Protein AF-A0A971I3A1-F1 (afdb_monomer_lite)

Secondary structure (DSSP, 8-state):
----PPPHHHHHHHHHHHHHHHHH-----HHHHHHHHHHHHHHHHHHHHHHHHHHHHHTTT---SSSTTPBPPHHHHHHHHTTTT-SSPPP-TTEEEEEETTTTEEEEEE--

Radius of gyration: 27.96 Å; chains: 1; bounding box: 73×37×66 Å

pLDDT: mean 88.41, std 8.93, range [54.16, 95.75]

Sequence (112 aa):
MSKRGFTLLELVVVIAILGVLALIVVPNVVDRISEAETTVREANAKILKNALDMYLIDSEGEVSGPANGTSYTEQELKEILVPGYLDEIPKLDGIAITYDSKDNRFIVTTDN

Foldseek 3Di:
DDDPDDDPVVVVVVVVVVVVVVVVPDDPPPVVVVVVVVVLLVVLLVLLQVQQVVLLVVVVLDDDADPAPDWGDLVSSCVRRPPPRPVHRRDCQQWTWGAHSVVSGIDIGGDD

Structure (mmCIF, N/CA/C/O backbone):
data_AF-A0A971I3A1-F1
#
_entry.id   AF-A0A971I3A1-F1
#
loop_
_atom_site.group_PDB
_atom_site.id
_atom_site.type_symbol
_atom_site.label_atom_id
_atom_site.label_alt_id
_atom_site.label_comp_id
_atom_site.label_asym_id
_atom_site.label_entity_id
_atom_site.label_seq_id
_atom_site.pdbx_PDB_ins_code
_atom_site.Cartn_x
_atom_site.Cartn_y
_atom_site.Cartn_z
_atom_site.occupancy
_atom_site.B_iso_or_equiv
_atom_site.auth_seq_id
_atom_site.auth_comp_id
_atom_site.auth_asym_id
_atom_site.auth_atom_id
_atom_site.pdbx_PDB_model_num
ATOM 1 N N . MET A 1 1 ? -55.168 -23.316 42.294 1.00 54.16 1 MET A N 1
ATOM 2 C CA . MET A 1 1 ? -53.936 -23.091 41.501 1.00 54.16 1 MET A CA 1
ATOM 3 C C . MET A 1 1 ? -53.214 -21.882 42.072 1.00 54.16 1 MET A C 1
ATOM 5 O O . MET A 1 1 ? -53.719 -20.775 41.937 1.00 54.16 1 MET A O 1
ATOM 9 N N . SER A 1 2 ? -52.100 -22.076 42.777 1.00 56.12 2 SER A N 1
ATOM 10 C CA . SER A 1 2 ? -51.289 -20.968 43.292 1.00 56.12 2 SER A CA 1
ATOM 11 C C . SER A 1 2 ? -50.483 -20.359 42.145 1.00 56.12 2 SER A C 1
ATOM 13 O O . SER A 1 2 ? -49.584 -20.986 41.589 1.00 56.12 2 SER A O 1
ATOM 15 N N . LYS A 1 3 ? -50.827 -19.129 41.757 1.00 65.56 3 LYS A N 1
ATOM 16 C CA . LYS A 1 3 ? -49.991 -18.334 40.858 1.00 65.56 3 LYS A CA 1
ATOM 17 C C . LYS A 1 3 ? -48.788 -17.846 41.665 1.00 65.56 3 LYS A C 1
ATOM 19 O O . LYS A 1 3 ? -48.932 -16.971 42.512 1.00 65.56 3 LYS A O 1
ATOM 24 N N . ARG A 1 4 ? -47.617 -18.447 41.439 1.00 73.12 4 ARG A N 1
ATOM 25 C CA . ARG A 1 4 ? -46.336 -17.904 41.906 1.00 73.12 4 ARG A CA 1
ATOM 26 C C . ARG A 1 4 ? -46.083 -16.615 41.125 1.00 73.12 4 ARG A C 1
ATOM 28 O O . ARG A 1 4 ? -45.847 -16.665 39.923 1.00 73.12 4 ARG A O 1
ATOM 35 N N . GLY A 1 5 ? -46.267 -15.478 41.790 1.00 73.62 5 GLY A N 1
ATOM 36 C CA . GLY A 1 5 ? -45.957 -14.164 41.238 1.00 73.62 5 GLY A CA 1
ATOM 37 C C . GLY A 1 5 ? -44.452 -13.928 41.261 1.00 73.62 5 GLY A C 1
ATOM 38 O O . GLY A 1 5 ? -43.787 -14.300 42.224 1.00 73.62 5 GLY A O 1
ATOM 39 N N . PHE A 1 6 ? -43.941 -13.326 40.191 1.00 78.00 6 PHE A N 1
ATOM 40 C CA . PHE A 1 6 ? -42.571 -12.828 40.106 1.00 78.00 6 PHE A CA 1
ATOM 41 C C . PHE A 1 6 ? -42.304 -11.843 41.251 1.00 78.00 6 PHE A C 1
ATOM 43 O O . PHE A 1 6 ? -43.154 -10.991 41.537 1.00 78.00 6 PHE A O 1
ATOM 50 N N . THR A 1 7 ? -41.151 -11.942 41.910 1.00 87.94 7 THR A N 1
ATOM 51 C CA . THR A 1 7 ? -40.779 -10.970 42.944 1.00 87.94 7 THR A CA 1
ATOM 52 C C . THR A 1 7 ? -40.165 -9.721 42.309 1.00 87.94 7 THR A C 1
ATOM 54 O O . THR A 1 7 ? -39.462 -9.795 41.302 1.00 87.94 7 THR A O 1
ATOM 57 N N . LEU A 1 8 ? -40.401 -8.548 42.907 1.00 88.12 8 LEU A N 1
ATOM 58 C CA . LEU A 1 8 ? -39.740 -7.306 42.475 1.00 88.12 8 LEU A CA 1
ATOM 59 C C . LEU A 1 8 ? -38.215 -7.410 42.607 1.00 88.12 8 LEU A C 1
ATOM 61 O O . LEU A 1 8 ? -37.480 -6.847 41.802 1.00 88.12 8 LEU A O 1
ATOM 65 N N . LEU A 1 9 ? -37.753 -8.169 43.602 1.00 89.00 9 LEU A N 1
ATOM 66 C CA . LEU A 1 9 ? -36.338 -8.407 43.851 1.00 89.00 9 LEU A CA 1
ATOM 67 C C . LEU A 1 9 ? -35.669 -9.142 42.681 1.00 89.00 9 LEU A C 1
ATOM 69 O O . LEU A 1 9 ? -34.594 -8.732 42.251 1.00 89.00 9 LEU A O 1
ATOM 73 N N . GLU A 1 10 ? -36.311 -10.182 42.138 1.00 88.62 10 GLU A N 1
ATOM 74 C CA . GLU A 1 10 ? -35.796 -10.902 40.965 1.00 88.62 10 GLU A CA 1
ATOM 75 C C . GLU A 1 10 ? -35.601 -9.969 39.773 1.00 88.62 10 GLU A C 1
ATOM 77 O O . GLU A 1 10 ? -34.561 -10.021 39.122 1.00 88.62 10 GLU A O 1
ATOM 82 N N . LEU A 1 11 ? -36.554 -9.070 39.514 1.00 90.31 11 LEU A N 1
ATOM 83 C CA . LEU A 1 11 ? -36.437 -8.131 38.401 1.00 90.31 11 LEU A CA 1
ATOM 84 C C . LEU A 1 11 ? -35.272 -7.152 38.603 1.00 90.31 11 LEU A C 1
ATOM 86 O O . LEU A 1 11 ? -34.514 -6.906 37.667 1.00 90.31 11 LEU A O 1
ATOM 90 N N . VAL A 1 12 ? -35.105 -6.630 39.821 1.00 93.00 12 VAL A N 1
ATOM 91 C CA . VAL A 1 12 ? -34.035 -5.676 40.158 1.00 93.00 12 VAL A CA 1
ATOM 92 C C . VAL A 1 12 ? -32.650 -6.307 40.001 1.00 93.00 12 VAL A C 1
ATOM 94 O O . VAL A 1 12 ? -31.750 -5.680 39.444 1.00 93.00 12 VAL A O 1
ATOM 97 N N . VAL A 1 13 ? -32.475 -7.556 40.435 1.00 93.19 13 VAL A N 1
ATOM 98 C CA . VAL A 1 13 ? -31.198 -8.272 40.278 1.00 93.19 13 VAL A CA 1
ATOM 99 C C . VAL A 1 13 ? -30.890 -8.532 38.801 1.00 93.19 13 VAL A C 1
ATOM 101 O O . VAL A 1 13 ? -29.752 -8.352 38.372 1.00 93.19 13 VAL A O 1
ATOM 104 N N . VAL A 1 14 ? -31.894 -8.892 37.999 1.00 93.38 14 VAL A N 1
ATOM 105 C CA . VAL A 1 14 ? -31.712 -9.146 36.562 1.00 93.38 14 VAL A CA 1
ATOM 106 C C . VAL A 1 14 ? -31.284 -7.880 35.823 1.00 93.38 14 VAL A C 1
ATOM 108 O O . VAL A 1 14 ? -30.294 -7.919 35.096 1.00 93.38 14 VAL A O 1
ATOM 111 N N . ILE A 1 15 ? -31.960 -6.745 36.030 1.00 93.56 15 ILE A N 1
ATOM 112 C CA . ILE A 1 15 ? -31.573 -5.487 35.365 1.00 93.56 15 ILE A CA 1
ATOM 113 C C . ILE A 1 15 ? -30.211 -4.975 35.847 1.00 93.56 15 ILE A C 1
ATOM 115 O O . ILE A 1 15 ? -29.478 -4.383 35.058 1.00 93.56 15 ILE A O 1
ATOM 119 N N . ALA A 1 16 ? -29.841 -5.241 37.104 1.00 93.62 16 ALA A N 1
ATOM 120 C CA . ALA A 1 16 ? -28.524 -4.899 37.629 1.00 93.62 16 ALA A CA 1
ATOM 121 C C . ALA A 1 16 ? -27.415 -5.693 36.917 1.00 93.62 16 ALA A C 1
ATOM 123 O O . ALA A 1 16 ? -26.432 -5.104 36.470 1.00 93.62 16 ALA A O 1
ATOM 124 N N . ILE A 1 17 ? -27.592 -7.007 36.740 1.00 93.50 17 ILE A N 1
ATOM 125 C CA . ILE A 1 17 ? -26.635 -7.849 36.004 1.00 93.50 17 ILE A CA 1
ATOM 126 C C . ILE A 1 17 ? -26.607 -7.465 34.518 1.00 93.50 17 ILE A C 1
ATOM 128 O O . ILE A 1 17 ? -25.525 -7.334 33.949 1.00 93.50 17 ILE A O 1
ATOM 132 N N . LEU A 1 18 ? -27.764 -7.220 33.892 1.00 92.81 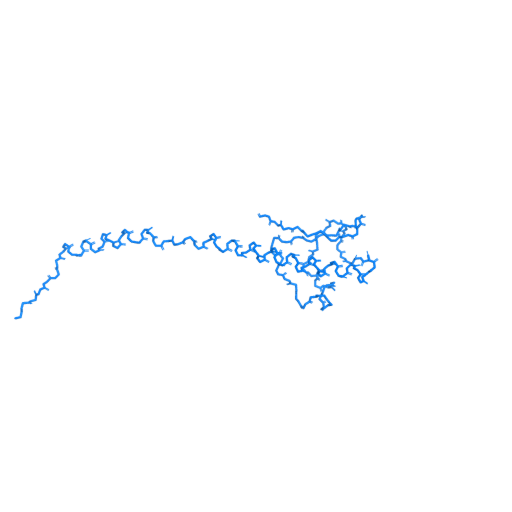18 LEU A N 1
ATOM 133 C CA . LEU A 1 18 ? -27.837 -6.763 32.498 1.00 92.81 18 LEU A CA 1
ATOM 134 C C . LEU A 1 18 ? -27.126 -5.416 32.296 1.00 92.81 18 LEU A C 1
ATOM 136 O O . LEU A 1 18 ? -26.440 -5.243 31.292 1.00 92.81 18 LEU A O 1
ATOM 140 N N . GLY A 1 19 ? -27.225 -4.495 33.260 1.00 91.94 19 GLY A N 1
ATOM 141 C CA . GLY A 1 19 ? -26.497 -3.226 33.244 1.00 91.94 19 GLY A CA 1
ATOM 142 C C . GLY A 1 19 ? -24.977 -3.407 33.289 1.00 91.94 19 GLY A C 1
ATOM 143 O O . GLY A 1 19 ? -24.266 -2.748 32.537 1.00 91.94 19 GLY A O 1
ATOM 144 N N . VAL A 1 20 ? -24.475 -4.339 34.107 1.00 92.56 20 VAL A N 1
ATOM 145 C CA . VAL A 1 20 ? -23.036 -4.664 34.169 1.00 92.56 20 VAL A CA 1
ATOM 146 C C . VAL A 1 20 ? -22.558 -5.333 32.878 1.00 92.56 20 VAL A C 1
ATOM 148 O O . VAL A 1 20 ? -21.511 -4.965 32.349 1.00 92.56 20 VAL A O 1
ATOM 151 N N . LEU A 1 21 ? -23.323 -6.286 32.337 1.00 91.62 21 LEU A N 1
ATOM 152 C CA . LEU A 1 21 ? -22.960 -6.999 31.107 1.00 91.62 21 LEU A CA 1
ATOM 153 C C . LEU A 1 21 ? -22.936 -6.076 29.882 1.00 91.62 21 LEU A C 1
ATOM 155 O O . LEU A 1 21 ? -22.046 -6.207 29.042 1.00 91.62 21 LEU A O 1
ATOM 159 N N . ALA A 1 22 ? -23.864 -5.119 29.797 1.00 86.00 22 ALA A N 1
ATOM 160 C CA . ALA A 1 22 ? -23.919 -4.155 28.699 1.00 86.00 22 ALA A CA 1
ATOM 161 C C . ALA A 1 22 ? -22.655 -3.279 28.602 1.00 86.00 22 ALA A C 1
ATOM 163 O O . ALA A 1 22 ? -22.277 -2.885 27.503 1.00 86.00 22 ALA A O 1
ATOM 164 N N . LEU A 1 23 ? -21.972 -3.015 29.724 1.00 85.19 23 LEU A N 1
ATOM 165 C CA . LEU A 1 23 ? -20.735 -2.223 29.755 1.00 85.19 23 LEU A CA 1
ATOM 166 C C . LEU A 1 23 ? -19.504 -2.980 29.226 1.00 85.19 23 LEU A C 1
ATOM 168 O O . LEU A 1 23 ? -18.533 -2.346 28.826 1.00 85.19 23 LEU A O 1
ATOM 172 N N . ILE A 1 24 ? -19.523 -4.316 29.229 1.00 87.12 24 ILE A N 1
ATOM 173 C CA . ILE A 1 24 ? -18.362 -5.159 28.880 1.00 87.12 24 ILE A CA 1
ATOM 174 C C . ILE A 1 24 ? -18.381 -5.565 27.394 1.00 87.12 24 ILE A C 1
ATOM 176 O O . ILE A 1 24 ? -17.353 -5.922 26.826 1.00 87.12 24 ILE A O 1
ATOM 180 N N . VAL A 1 25 ? -19.540 -5.491 26.733 1.00 80.75 25 VAL A N 1
ATOM 181 C CA . VAL A 1 25 ? -19.809 -6.117 25.422 1.00 80.75 25 VAL A CA 1
ATOM 182 C C . VAL A 1 25 ? -19.284 -5.334 24.197 1.00 80.75 25 VAL A C 1
ATOM 184 O O . VAL A 1 25 ? -19.732 -5.551 23.077 1.00 80.75 25 VAL A O 1
ATOM 187 N N . VAL A 1 26 ? -18.278 -4.469 24.356 1.00 70.75 26 VAL A N 1
ATOM 188 C CA . VAL A 1 26 ? -17.642 -3.731 23.245 1.00 70.75 26 VAL A CA 1
ATOM 189 C C . VAL A 1 26 ? -16.320 -4.413 22.860 1.00 70.75 26 VAL A C 1
ATOM 191 O O . VAL A 1 26 ? -15.283 -4.096 23.437 1.00 70.75 26 VAL A O 1
ATOM 194 N N . PRO A 1 27 ? -16.292 -5.393 21.944 1.00 72.19 27 PRO A N 1
ATOM 195 C CA . PRO A 1 27 ? -15.029 -5.980 21.517 1.00 72.19 27 PRO A CA 1
ATOM 196 C C . PRO A 1 27 ? -14.199 -4.993 20.676 1.00 72.19 27 PRO A C 1
ATOM 198 O O . PRO A 1 27 ? -14.730 -4.294 19.811 1.00 72.19 27 PRO A O 1
ATOM 201 N N . ASN A 1 28 ? -12.878 -5.001 20.898 1.00 65.81 28 ASN A N 1
ATOM 202 C CA . ASN A 1 28 ? -11.844 -4.300 20.118 1.00 65.81 28 ASN A CA 1
ATOM 203 C C . ASN A 1 28 ? -11.697 -4.905 18.709 1.00 65.81 28 ASN A C 1
ATOM 205 O O . ASN A 1 28 ? -10.729 -5.600 18.404 1.00 65.81 28 ASN A O 1
ATOM 209 N N . VAL A 1 29 ? -12.688 -4.689 17.845 1.00 66.50 29 VAL A N 1
ATOM 210 C CA . VAL A 1 29 ? -12.645 -5.112 16.432 1.00 66.50 29 VAL A CA 1
ATOM 211 C C . VAL A 1 29 ? -11.812 -4.137 15.588 1.00 66.50 29 VAL A C 1
ATOM 213 O O . VAL A 1 29 ? -11.234 -4.527 14.579 1.00 66.50 29 VAL A O 1
ATOM 216 N N . VAL A 1 30 ? -11.705 -2.885 16.035 1.00 71.62 30 VAL A N 1
ATOM 217 C CA . VAL A 1 30 ? -11.049 -1.791 15.306 1.00 71.62 30 VAL A CA 1
ATOM 218 C C . VAL A 1 30 ? -9.567 -2.085 15.045 1.00 71.62 30 VAL A C 1
ATOM 220 O O . VAL A 1 30 ? -9.118 -1.944 13.912 1.00 71.62 30 VAL A O 1
ATOM 223 N N . ASP A 1 31 ? -8.839 -2.593 16.042 1.00 72.56 31 ASP A N 1
ATOM 224 C CA . ASP A 1 31 ? -7.391 -2.833 15.927 1.00 72.56 31 ASP A CA 1
ATOM 225 C C . ASP A 1 31 ? -7.037 -3.956 14.938 1.00 72.56 31 ASP A C 1
ATOM 227 O O . ASP A 1 31 ? -5.965 -3.962 14.343 1.00 72.56 31 ASP A O 1
ATOM 231 N N . ARG A 1 32 ? -7.937 -4.929 14.744 1.00 72.81 32 ARG A N 1
ATOM 232 C CA . ARG A 1 32 ? -7.717 -6.027 13.786 1.00 72.81 32 ARG A CA 1
ATOM 233 C C . ARG A 1 32 ? -8.014 -5.619 12.352 1.00 72.81 32 ARG A C 1
ATOM 235 O O . ARG A 1 32 ? -7.436 -6.190 11.432 1.00 72.81 32 ARG A O 1
ATOM 242 N N . ILE A 1 33 ? -8.912 -4.654 12.164 1.00 80.94 33 ILE A N 1
ATOM 243 C CA . ILE A 1 33 ? -9.226 -4.113 10.842 1.00 80.94 33 ILE A CA 1
ATOM 244 C C . ILE A 1 33 ? -8.044 -3.286 10.335 1.00 80.94 33 ILE A C 1
ATOM 246 O O . ILE A 1 33 ? -7.607 -3.513 9.212 1.00 80.94 33 ILE A O 1
ATOM 250 N N . SER A 1 34 ? -7.468 -2.420 11.172 1.00 82.25 34 SER A N 1
ATOM 251 C CA . SER A 1 34 ? -6.304 -1.618 10.776 1.00 82.25 34 SER A CA 1
ATOM 252 C C . SER A 1 34 ? -5.078 -2.481 10.449 1.00 82.25 34 SER A C 1
ATOM 254 O O . SER A 1 34 ? -4.399 -2.239 9.455 1.00 82.25 34 SER A O 1
ATOM 256 N N . GLU A 1 35 ? -4.819 -3.542 11.221 1.00 85.38 35 GLU A N 1
ATOM 257 C CA . GLU A 1 35 ? -3.736 -4.500 10.939 1.00 85.38 35 GLU A CA 1
ATOM 258 C C . GLU A 1 35 ? -3.938 -5.218 9.588 1.00 85.38 35 GLU A C 1
ATOM 260 O O . GLU A 1 35 ? -2.994 -5.393 8.809 1.00 85.38 35 GLU A O 1
ATOM 265 N N . ALA A 1 36 ? -5.182 -5.597 9.279 1.00 85.19 36 ALA A N 1
ATOM 266 C CA . ALA A 1 36 ? -5.531 -6.205 8.000 1.00 85.19 36 ALA A CA 1
ATOM 267 C C . ALA A 1 36 ? -5.374 -5.220 6.828 1.00 85.19 36 ALA A C 1
ATOM 269 O O . ALA A 1 36 ? -4.845 -5.605 5.785 1.00 85.19 36 ALA A O 1
ATOM 270 N N . GLU A 1 37 ? -5.779 -3.960 6.996 1.00 88.50 37 GLU A N 1
ATOM 271 C CA . GLU A 1 37 ? -5.615 -2.905 5.987 1.00 88.50 37 GLU A CA 1
ATOM 272 C C . GLU A 1 37 ? -4.136 -2.651 5.672 1.00 88.50 37 GLU A C 1
ATOM 274 O O . GLU A 1 37 ? -3.758 -2.656 4.498 1.00 88.50 37 GLU A O 1
ATOM 279 N N . THR A 1 38 ? -3.277 -2.549 6.691 1.00 89.75 38 THR A N 1
ATOM 280 C CA . THR A 1 38 ? -1.822 -2.415 6.499 1.00 89.75 38 THR A CA 1
ATOM 281 C C . THR A 1 38 ? -1.239 -3.616 5.759 1.00 89.75 38 THR A C 1
ATOM 283 O O . THR A 1 38 ? -0.488 -3.443 4.801 1.00 89.75 38 THR A O 1
ATOM 286 N N . THR A 1 39 ? -1.637 -4.835 6.133 1.00 91.12 39 THR A N 1
ATOM 287 C CA . THR A 1 39 ? -1.170 -6.063 5.466 1.00 91.12 39 THR A CA 1
ATOM 288 C C . THR A 1 39 ? -1.565 -6.086 3.984 1.00 91.12 39 THR A C 1
ATOM 290 O O . THR A 1 39 ? -0.759 -6.444 3.122 1.00 91.12 39 THR A O 1
ATOM 293 N N . VAL A 1 40 ? -2.799 -5.684 3.660 1.00 92.25 40 VAL A N 1
ATOM 294 C CA . VAL A 1 40 ? -3.276 -5.594 2.270 1.00 92.25 40 VAL A CA 1
ATOM 295 C C . VAL A 1 40 ? -2.520 -4.509 1.501 1.00 92.25 40 VAL A C 1
ATOM 297 O O . VAL A 1 40 ? -2.131 -4.737 0.356 1.00 92.25 40 VAL A O 1
ATOM 300 N N . ARG A 1 41 ? -2.265 -3.355 2.122 1.00 93.56 41 ARG A N 1
ATOM 301 C CA . ARG A 1 41 ? -1.500 -2.252 1.527 1.00 93.56 41 ARG A CA 1
ATOM 302 C C . ARG A 1 41 ? -0.073 -2.675 1.180 1.00 93.56 41 ARG A C 1
ATOM 304 O O . ARG A 1 41 ? 0.369 -2.457 0.054 1.00 93.56 41 ARG A O 1
ATOM 311 N N . GLU A 1 42 ? 0.621 -3.34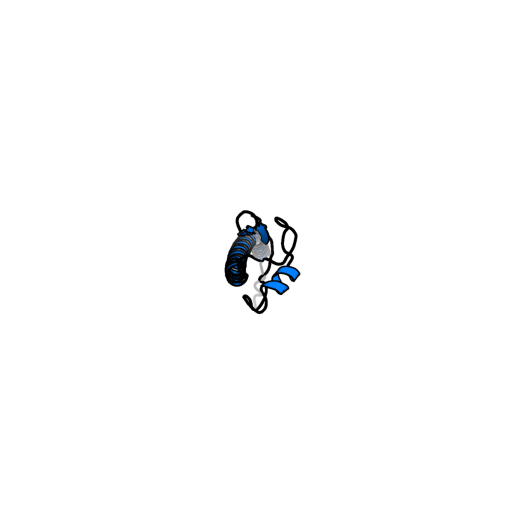7 2.095 1.00 92.81 42 GLU A N 1
ATOM 312 C CA . GLU A 1 42 ? 1.964 -3.886 1.848 1.00 92.81 42 GLU A CA 1
ATOM 313 C C . GLU A 1 42 ? 1.973 -4.925 0.717 1.00 92.81 42 GLU A C 1
ATOM 315 O O . GLU A 1 42 ? 2.852 -4.907 -0.152 1.00 92.81 42 GLU A O 1
ATOM 320 N N . ALA A 1 43 ? 0.972 -5.810 0.684 1.00 94.56 43 ALA A N 1
ATOM 321 C CA . ALA A 1 43 ? 0.827 -6.792 -0.385 1.00 94.56 43 ALA A CA 1
ATOM 322 C C . ALA A 1 43 ? 0.607 -6.120 -1.752 1.00 94.56 43 ALA A C 1
ATOM 324 O O . ALA A 1 43 ? 1.289 -6.463 -2.721 1.00 94.56 43 ALA A O 1
ATOM 325 N N . ASN A 1 44 ? -0.281 -5.126 -1.825 1.00 95.31 44 ASN A N 1
ATOM 326 C CA . ASN A 1 44 ? -0.551 -4.362 -3.045 1.00 95.31 44 ASN A CA 1
ATOM 327 C C . ASN A 1 44 ? 0.686 -3.592 -3.519 1.00 95.31 44 ASN A C 1
ATOM 329 O O . ASN A 1 44 ? 1.019 -3.640 -4.704 1.00 95.31 44 ASN A O 1
ATOM 333 N N . ALA A 1 45 ? 1.408 -2.941 -2.602 1.00 95.06 45 ALA A N 1
ATOM 334 C CA . ALA A 1 45 ? 2.645 -2.228 -2.912 1.00 95.06 45 ALA A CA 1
ATOM 335 C C . ALA A 1 45 ? 3.695 -3.168 -3.521 1.00 95.06 45 ALA A C 1
ATOM 337 O O . ALA A 1 45 ? 4.359 -2.817 -4.497 1.00 95.06 45 ALA A O 1
ATOM 338 N N . LYS A 1 46 ? 3.807 -4.396 -2.999 1.00 95.00 46 LYS A N 1
ATOM 339 C CA . LYS A 1 46 ? 4.711 -5.418 -3.538 1.00 95.00 46 LYS A CA 1
ATOM 340 C C . LYS A 1 46 ? 4.295 -5.899 -4.931 1.00 95.00 46 LYS A C 1
ATOM 342 O O . LYS A 1 46 ? 5.161 -6.079 -5.783 1.00 95.00 46 LYS A O 1
ATOM 347 N N . ILE A 1 47 ? 2.998 -6.099 -5.170 1.00 95.69 47 ILE A N 1
ATOM 348 C CA . ILE A 1 47 ? 2.469 -6.476 -6.492 1.00 95.69 47 ILE A CA 1
ATOM 349 C C . ILE A 1 47 ? 2.804 -5.393 -7.522 1.00 95.69 47 ILE A C 1
ATOM 351 O O . ILE A 1 47 ? 3.387 -5.697 -8.561 1.00 95.69 47 ILE A O 1
ATOM 355 N N . LEU A 1 48 ? 2.503 -4.133 -7.198 1.00 95.69 48 LEU A N 1
ATOM 356 C CA . LEU A 1 48 ? 2.789 -2.985 -8.059 1.00 95.69 48 LEU A CA 1
ATOM 357 C C . LEU A 1 48 ? 4.282 -2.842 -8.330 1.00 95.69 48 LEU A C 1
ATOM 359 O O . LEU A 1 48 ? 4.681 -2.678 -9.478 1.00 95.69 48 LEU A O 1
ATOM 363 N N . LYS A 1 49 ? 5.115 -2.969 -7.292 1.00 95.44 49 LYS A N 1
ATOM 364 C CA . LYS A 1 49 ? 6.568 -2.918 -7.442 1.00 95.44 49 LYS A CA 1
ATOM 365 C C . LYS A 1 49 ? 7.076 -3.974 -8.421 1.00 95.44 49 LYS A C 1
ATOM 367 O O . LYS A 1 49 ? 7.840 -3.640 -9.316 1.00 95.44 49 LYS A O 1
ATOM 372 N N . ASN A 1 50 ? 6.644 -5.223 -8.270 1.00 95.69 50 ASN A N 1
ATOM 373 C CA . ASN A 1 50 ? 7.081 -6.302 -9.152 1.00 95.69 50 ASN A CA 1
ATOM 374 C C . ASN A 1 50 ? 6.655 -6.056 -10.608 1.00 95.69 50 ASN A C 1
ATOM 376 O O . ASN A 1 50 ? 7.442 -6.298 -11.519 1.00 95.69 50 ASN A O 1
ATOM 380 N N . ALA A 1 51 ? 5.432 -5.562 -10.823 1.00 95.75 51 ALA A N 1
ATOM 381 C CA . ALA A 1 51 ? 4.940 -5.232 -12.158 1.00 95.75 51 ALA A CA 1
ATOM 382 C C . ALA A 1 51 ? 5.741 -4.086 -12.797 1.00 95.75 51 ALA A C 1
ATOM 384 O O . ALA A 1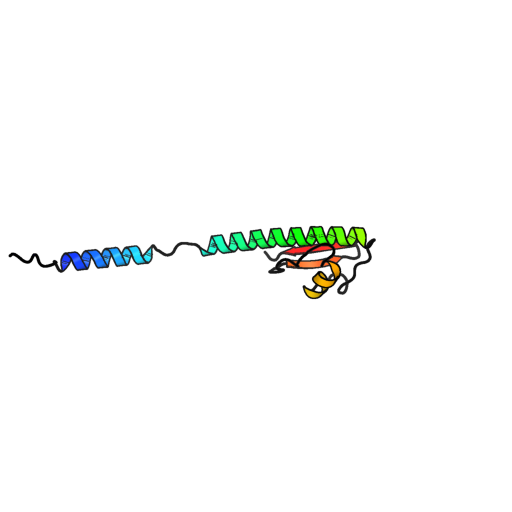 51 ? 6.135 -4.186 -13.955 1.00 95.75 51 ALA A O 1
ATOM 385 N N . LEU A 1 52 ? 6.036 -3.032 -12.031 1.00 95.06 52 LEU A N 1
ATOM 386 C CA . LEU A 1 52 ? 6.832 -1.886 -12.479 1.00 95.06 52 LEU A CA 1
ATOM 387 C C . LEU A 1 52 ? 8.290 -2.256 -12.764 1.00 95.06 52 LEU A C 1
ATOM 389 O O . LEU A 1 52 ? 8.861 -1.787 -13.746 1.00 95.06 52 LEU A O 1
ATOM 393 N N . ASP A 1 53 ? 8.886 -3.113 -11.933 1.00 93.75 53 ASP A N 1
ATOM 394 C CA . ASP A 1 53 ? 10.242 -3.618 -12.149 1.00 93.75 53 ASP A CA 1
ATOM 395 C C . ASP A 1 53 ? 10.303 -4.454 -13.447 1.00 93.75 53 ASP A C 1
ATOM 397 O O . ASP A 1 53 ? 11.262 -4.332 -14.206 1.00 93.75 53 ASP A O 1
ATOM 401 N N . MET A 1 54 ? 9.265 -5.247 -13.749 1.00 93.88 54 MET A N 1
ATOM 402 C CA . MET A 1 54 ? 9.170 -5.997 -15.010 1.00 93.88 54 MET A CA 1
ATOM 403 C C . MET A 1 54 ? 8.960 -5.068 -16.216 1.00 93.88 54 MET A C 1
ATOM 405 O O . MET A 1 54 ? 9.676 -5.193 -17.205 1.00 93.88 54 MET A O 1
ATOM 409 N N . TYR A 1 55 ? 8.074 -4.073 -16.096 1.00 94.44 55 TYR A N 1
ATOM 410 C CA . TYR A 1 55 ? 7.871 -3.040 -17.121 1.00 94.44 55 TYR A CA 1
ATOM 411 C C . TYR A 1 55 ? 9.166 -2.303 -17.470 1.00 94.44 55 TYR A C 1
ATOM 413 O O . TYR A 1 55 ? 9.450 -2.044 -18.640 1.00 94.44 55 TYR A O 1
ATOM 421 N N . LEU A 1 56 ? 9.971 -1.977 -16.460 1.00 92.25 56 LEU A N 1
ATOM 422 C CA . LEU A 1 56 ? 11.225 -1.263 -16.656 1.00 92.25 56 LEU A CA 1
ATOM 423 C C . LEU A 1 56 ? 12.262 -2.094 -17.424 1.00 92.25 56 LEU A C 1
ATOM 425 O O . LEU A 1 56 ? 13.000 -1.541 -18.240 1.00 92.25 56 LEU A O 1
ATOM 429 N N . ILE A 1 57 ? 12.316 -3.403 -17.157 1.00 91.50 57 ILE A N 1
ATOM 430 C CA . ILE A 1 57 ? 13.195 -4.343 -17.865 1.00 91.50 57 ILE A CA 1
ATOM 431 C C . ILE A 1 57 ? 12.800 -4.419 -19.341 1.00 91.50 57 ILE A C 1
ATOM 433 O O . ILE A 1 57 ? 13.669 -4.335 -20.207 1.00 91.50 57 ILE A O 1
ATOM 437 N N . ASP A 1 58 ? 11.503 -4.533 -19.620 1.00 92.19 58 ASP A N 1
ATOM 438 C CA . ASP A 1 58 ? 10.987 -4.688 -20.981 1.00 92.19 58 ASP A CA 1
ATOM 439 C C . ASP A 1 58 ? 11.060 -3.389 -21.798 1.00 92.19 58 ASP A C 1
ATOM 441 O O . ASP A 1 58 ? 11.204 -3.432 -23.018 1.00 92.19 58 ASP A O 1
ATOM 445 N N . SER A 1 59 ? 11.002 -2.231 -21.135 1.00 87.31 59 SER A N 1
ATOM 446 C CA . SER A 1 59 ? 11.032 -0.915 -21.791 1.00 87.31 59 SER A CA 1
ATOM 447 C C . SER A 1 59 ? 12.447 -0.348 -21.975 1.00 87.31 59 SER A C 1
ATOM 449 O O . SER A 1 59 ? 12.594 0.831 -22.277 1.00 87.31 59 SER A O 1
ATOM 451 N N . GLU A 1 60 ? 13.499 -1.143 -21.747 1.00 83.56 60 GLU A N 1
ATOM 452 C CA . GLU A 1 60 ? 14.913 -0.730 -21.858 1.00 83.56 60 GLU A CA 1
ATOM 453 C C . GLU A 1 60 ? 15.279 0.542 -21.050 1.00 83.56 60 GLU A C 1
ATOM 455 O O . GLU A 1 60 ? 16.242 1.243 -21.361 1.00 83.56 60 GLU A O 1
ATOM 460 N N . GLY A 1 61 ? 14.537 0.844 -19.977 1.00 76.06 61 GLY A N 1
ATOM 461 C CA . GLY A 1 61 ? 14.712 2.069 -19.180 1.00 76.06 61 GLY A CA 1
ATOM 462 C C . GLY A 1 61 ? 13.956 3.303 -19.694 1.00 76.06 61 GLY A C 1
ATOM 463 O O . GLY A 1 61 ? 14.042 4.368 -19.078 1.00 76.06 61 GLY A O 1
ATOM 464 N N . GLU A 1 62 ? 13.187 3.188 -20.780 1.00 82.56 62 GLU A N 1
ATOM 465 C CA . GLU A 1 62 ? 12.276 4.237 -21.239 1.00 82.56 62 GLU A CA 1
ATOM 466 C C . GLU A 1 62 ? 10.930 4.134 -20.514 1.00 82.56 62 GLU A C 1
ATOM 468 O O . GLU A 1 62 ? 10.132 3.214 -20.697 1.00 82.56 62 GLU A O 1
ATOM 473 N N . VAL A 1 63 ? 10.671 5.106 -19.645 1.00 86.56 63 VAL A N 1
ATOM 474 C CA . VAL A 1 63 ? 9.507 5.093 -18.761 1.00 86.56 63 VAL A CA 1
ATOM 475 C C . VAL A 1 63 ? 8.556 6.207 -19.165 1.00 86.56 63 VAL A C 1
ATOM 477 O O . VAL A 1 63 ? 8.930 7.380 -19.158 1.00 86.56 63 VAL A O 1
ATOM 480 N N . SER A 1 64 ? 7.325 5.841 -19.519 1.00 88.19 64 SER A N 1
ATOM 481 C CA . SER A 1 64 ? 6.252 6.806 -19.758 1.00 88.19 64 SER A CA 1
ATOM 482 C C . SER A 1 64 ? 5.576 7.165 -18.436 1.00 88.19 64 SER A C 1
ATOM 484 O O . SER A 1 64 ? 5.469 6.321 -17.543 1.00 88.19 64 SER A O 1
ATOM 486 N N . GLY A 1 65 ? 5.137 8.412 -18.286 1.00 88.31 65 GLY A N 1
ATOM 487 C CA . GLY A 1 65 ? 4.473 8.872 -17.072 1.00 88.31 65 GLY A CA 1
ATOM 488 C C . GLY A 1 65 ? 4.754 10.334 -16.736 1.00 88.31 65 GLY A C 1
ATOM 489 O O . GLY A 1 65 ? 5.201 11.101 -17.598 1.00 88.31 65 GLY A O 1
ATOM 490 N N . PRO A 1 66 ? 4.481 10.738 -15.486 1.00 91.25 66 PRO A N 1
ATOM 491 C CA . PRO A 1 66 ? 4.649 12.112 -15.057 1.00 91.25 66 PRO A CA 1
ATOM 492 C C . PRO A 1 66 ? 6.135 12.494 -14.990 1.00 91.25 66 PRO A C 1
ATOM 494 O O . PRO A 1 66 ? 7.040 11.674 -15.150 1.00 91.25 66 PRO A O 1
ATOM 497 N N . ALA A 1 67 ? 6.406 13.776 -14.737 1.00 91.25 67 ALA A N 1
ATOM 498 C CA . ALA A 1 67 ? 7.774 14.259 -14.580 1.00 91.25 67 ALA A CA 1
ATOM 499 C C . ALA A 1 67 ? 8.531 13.480 -13.486 1.00 91.25 67 ALA A C 1
ATOM 501 O O . ALA A 1 67 ? 7.954 13.117 -12.462 1.00 91.25 67 ALA A O 1
ATOM 502 N N . ASN A 1 68 ? 9.839 13.283 -13.675 1.00 91.94 68 ASN A N 1
ATOM 503 C CA . ASN 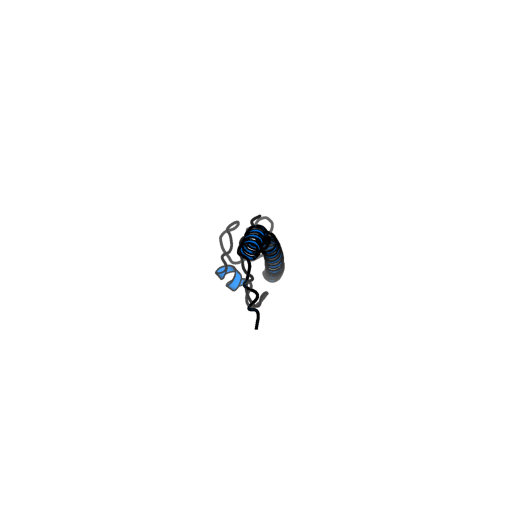A 1 68 ? 10.707 12.574 -12.730 1.00 91.94 68 ASN A CA 1
ATOM 504 C C . ASN A 1 68 ? 10.481 13.012 -11.267 1.00 91.94 68 ASN A C 1
ATOM 506 O O . ASN A 1 68 ? 10.450 14.210 -10.974 1.00 91.94 68 ASN A O 1
ATOM 510 N N . GLY A 1 69 ? 10.348 12.047 -10.356 1.00 90.12 69 GLY A N 1
ATOM 511 C CA . GLY A 1 69 ? 10.059 12.279 -8.938 1.00 90.12 69 GLY A CA 1
ATOM 512 C C . GLY A 1 69 ? 8.610 12.670 -8.615 1.00 90.12 69 GLY A C 1
ATOM 513 O O . GLY A 1 69 ? 8.299 12.902 -7.449 1.00 90.12 69 GLY A O 1
ATOM 514 N N . THR A 1 70 ? 7.723 12.736 -9.609 1.00 94.12 70 THR A N 1
ATOM 515 C CA . THR A 1 70 ? 6.286 12.982 -9.410 1.00 94.12 70 THR A CA 1
ATOM 516 C C . THR A 1 70 ? 5.541 11.660 -9.268 1.00 94.12 70 THR A C 1
ATOM 518 O O . THR A 1 70 ? 5.917 10.658 -9.878 1.00 94.12 70 THR A O 1
ATOM 521 N N . SER A 1 71 ? 4.490 11.656 -8.447 1.00 94.31 71 SER A N 1
ATOM 522 C CA . SER A 1 71 ? 3.674 10.464 -8.234 1.00 94.31 71 SER A CA 1
ATOM 523 C C . SER A 1 71 ? 2.839 10.123 -9.461 1.00 94.31 71 SER A C 1
ATOM 525 O O . SER A 1 71 ? 2.180 10.997 -10.022 1.00 94.31 71 SER A O 1
ATOM 527 N N . TYR A 1 72 ? 2.827 8.845 -9.823 1.00 94.62 72 TYR A N 1
ATOM 528 C CA . TYR A 1 72 ? 1.944 8.294 -10.840 1.00 94.62 72 TYR A CA 1
ATOM 529 C C . TYR A 1 72 ? 0.503 8.272 -10.336 1.00 94.62 72 TYR A C 1
ATOM 531 O O . TYR A 1 72 ? 0.223 7.880 -9.200 1.00 94.62 72 TYR A O 1
ATOM 539 N N . THR A 1 73 ? -0.420 8.660 -11.204 1.00 94.00 73 THR A N 1
ATOM 540 C CA . THR A 1 73 ? -1.855 8.481 -10.996 1.00 94.00 73 THR A CA 1
ATOM 541 C C . THR A 1 73 ? -2.278 7.053 -11.334 1.00 94.00 73 THR A C 1
ATOM 543 O O . THR A 1 73 ? -1.618 6.345 -12.094 1.00 94.00 73 THR A O 1
ATOM 546 N N . GLU A 1 74 ? -3.430 6.626 -10.816 1.00 92.62 74 GLU A N 1
ATOM 547 C CA . GLU A 1 74 ? -3.995 5.312 -11.146 1.00 92.62 74 GLU A CA 1
ATOM 548 C C . GLU A 1 74 ? -4.199 5.132 -12.658 1.00 92.62 74 GLU A C 1
ATOM 550 O O . GLU A 1 74 ? -3.994 4.045 -13.188 1.00 92.62 74 GLU A O 1
ATOM 555 N N . GLN A 1 75 ? -4.571 6.205 -13.359 1.00 92.62 75 GLN A N 1
ATOM 556 C CA . GLN A 1 75 ? -4.789 6.176 -14.800 1.00 92.62 75 GLN A CA 1
ATOM 557 C C . GLN A 1 75 ? -3.478 5.952 -15.567 1.00 92.62 75 GLN A C 1
ATOM 559 O O . GLN A 1 75 ? -3.431 5.092 -16.441 1.00 92.62 75 GLN A O 1
ATOM 564 N N . GLU A 1 76 ? -2.405 6.653 -15.198 1.00 93.69 76 GLU A N 1
ATOM 565 C CA . GLU A 1 76 ? -1.081 6.458 -15.808 1.00 93.69 76 GLU A CA 1
ATOM 566 C C . GLU A 1 76 ? -0.540 5.048 -15.534 1.00 93.69 76 GLU A C 1
ATOM 568 O O . GLU A 1 76 ? 0.026 4.415 -16.422 1.00 93.69 76 GLU A O 1
ATOM 573 N N . LEU A 1 77 ? -0.768 4.508 -14.330 1.00 93.69 77 LEU A N 1
ATOM 574 C CA . LEU A 1 77 ? -0.405 3.122 -14.012 1.00 93.69 77 LEU A CA 1
ATOM 575 C C . LEU A 1 77 ? -1.205 2.116 -14.841 1.00 93.69 77 LEU A C 1
ATOM 577 O O . LEU A 1 77 ? -0.639 1.127 -15.301 1.00 93.69 77 LEU A O 1
ATOM 581 N N . LYS A 1 78 ? -2.504 2.354 -15.059 1.00 94.00 78 LYS A N 1
ATOM 582 C CA . LYS A 1 78 ? -3.330 1.501 -15.929 1.00 94.00 78 LYS A CA 1
ATOM 583 C C . LYS A 1 78 ? -2.791 1.471 -17.351 1.00 94.00 78 LYS A C 1
ATOM 585 O O . LYS A 1 78 ? -2.730 0.396 -17.932 1.00 94.00 78 LYS A O 1
ATOM 590 N N . GLU A 1 79 ? -2.385 2.616 -17.888 1.00 93.19 79 GLU A N 1
ATOM 591 C CA . GLU A 1 79 ? -1.892 2.723 -19.265 1.00 93.19 79 GLU A CA 1
ATOM 592 C C . GLU A 1 79 ? -0.592 1.945 -19.502 1.00 93.19 79 GLU A C 1
ATOM 594 O O . GLU A 1 79 ? -0.411 1.395 -20.587 1.00 93.19 79 GLU A O 1
ATOM 599 N N . ILE A 1 80 ? 0.290 1.866 -18.500 1.00 92.81 80 ILE A N 1
ATOM 600 C CA . ILE A 1 80 ? 1.587 1.183 -18.639 1.00 92.81 80 ILE A CA 1
ATOM 601 C C . ILE A 1 80 ? 1.565 -0.272 -18.144 1.00 92.81 80 ILE A C 1
ATOM 603 O O . ILE A 1 80 ? 2.314 -1.101 -18.658 1.00 92.81 80 ILE A O 1
ATOM 607 N N . LEU A 1 81 ? 0.726 -0.604 -17.153 1.00 93.62 81 LEU A N 1
ATOM 608 C CA . LEU A 1 81 ? 0.725 -1.929 -16.518 1.00 93.62 81 LEU A CA 1
ATOM 609 C C . LEU A 1 81 ? -0.389 -2.851 -17.011 1.00 93.62 81 LEU A C 1
ATOM 611 O O . LEU A 1 81 ? -0.228 -4.067 -16.926 1.00 93.62 81 LEU A O 1
ATOM 615 N N . VAL A 1 82 ? -1.506 -2.320 -17.512 1.00 93.44 82 VAL A N 1
ATOM 616 C CA . VAL A 1 82 ? -2.681 -3.123 -17.877 1.00 93.44 82 VAL A CA 1
ATOM 617 C C . VAL A 1 82 ? -2.893 -3.094 -19.396 1.00 93.44 82 VAL A C 1
ATOM 619 O O . VAL A 1 82 ? -2.901 -2.020 -19.992 1.00 93.44 82 VAL A O 1
ATOM 622 N N . PRO A 1 83 ? -3.110 -4.249 -20.055 1.00 91.56 83 PRO A N 1
ATOM 623 C CA . PRO A 1 83 ? -3.174 -5.607 -19.498 1.00 91.56 83 PRO A CA 1
ATOM 624 C C . PRO A 1 83 ? -1.817 -6.339 -19.449 1.00 91.56 83 PRO A C 1
ATOM 626 O O . PRO A 1 83 ? -1.785 -7.538 -19.203 1.00 91.56 83 PRO A O 1
ATOM 629 N N . GLY A 1 84 ? -0.700 -5.674 -19.768 1.00 90.44 84 GLY A N 1
ATOM 630 C CA . GLY A 1 84 ? 0.578 -6.356 -20.027 1.00 90.44 84 GLY A CA 1
ATOM 631 C C . GLY A 1 84 ? 1.205 -7.050 -18.812 1.00 90.44 84 GLY A C 1
ATOM 632 O O . GLY A 1 84 ? 1.725 -8.156 -18.934 1.00 90.44 84 GLY A O 1
ATOM 633 N N . TYR A 1 85 ? 1.141 -6.410 -17.647 1.00 93.19 85 TYR A N 1
ATOM 634 C CA . TYR A 1 85 ? 1.824 -6.835 -16.420 1.00 93.19 85 TYR A CA 1
ATOM 635 C C . TYR A 1 85 ? 0.843 -7.145 -15.287 1.00 93.19 85 TYR A C 1
ATOM 637 O O . TYR A 1 85 ? 1.164 -7.923 -14.390 1.00 93.19 85 TYR A O 1
ATOM 645 N N . LEU A 1 86 ? -0.342 -6.531 -15.321 1.00 94.88 86 LEU A N 1
ATOM 646 C CA . LEU A 1 86 ? -1.425 -6.714 -14.363 1.00 94.88 86 LEU A CA 1
ATOM 647 C C . LEU A 1 86 ? -2.768 -6.790 -15.095 1.00 94.88 86 LEU A C 1
ATOM 649 O O . LEU A 1 86 ? -2.994 -6.067 -16.064 1.00 94.88 86 LEU A O 1
ATOM 653 N N . ASP A 1 87 ? -3.681 -7.608 -14.575 1.00 93.19 87 ASP A N 1
ATOM 654 C CA . ASP A 1 87 ? -5.069 -7.660 -15.054 1.00 93.19 87 ASP A CA 1
ATOM 655 C C . ASP A 1 87 ? -5.877 -6.436 -14.581 1.00 93.19 87 ASP A C 1
ATOM 657 O O . ASP A 1 87 ? -6.730 -5.917 -15.300 1.00 93.19 87 ASP A O 1
ATOM 661 N N . GLU A 1 88 ? -5.591 -5.951 -13.370 1.00 93.50 88 GLU A N 1
ATOM 662 C CA . GLU A 1 88 ? -6.194 -4.765 -12.762 1.00 93.50 88 GLU A CA 1
ATOM 663 C C . GLU A 1 88 ? -5.191 -4.105 -11.805 1.00 93.50 88 GLU A C 1
ATOM 665 O O . GLU A 1 88 ? -4.358 -4.780 -11.195 1.00 93.50 88 GLU A O 1
ATOM 670 N N . ILE A 1 89 ? -5.278 -2.781 -11.652 1.00 92.94 89 ILE A N 1
ATOM 671 C CA . ILE A 1 89 ? -4.483 -2.050 -10.663 1.00 92.94 89 ILE A CA 1
ATOM 672 C C . ILE A 1 89 ? -5.036 -2.322 -9.252 1.00 92.94 89 ILE A C 1
ATOM 674 O O . ILE A 1 89 ? -6.200 -2.014 -8.987 1.00 92.94 89 ILE A O 1
ATOM 678 N N . PRO A 1 90 ? -4.223 -2.862 -8.321 1.00 93.00 90 PRO A N 1
ATOM 679 C CA . PRO A 1 90 ? -4.611 -2.992 -6.921 1.00 93.00 90 PRO A CA 1
ATOM 680 C C . PRO A 1 90 ? -4.915 -1.628 -6.294 1.00 93.00 90 PRO A C 1
ATOM 682 O O . PRO A 1 90 ? -4.408 -0.599 -6.737 1.00 93.00 90 PRO A O 1
ATOM 685 N N . LYS A 1 91 ? -5.682 -1.613 -5.198 1.00 90.69 91 LYS A N 1
ATOM 686 C CA . LYS A 1 91 ? -5.973 -0.370 -4.467 1.00 90.69 91 LYS A CA 1
ATOM 687 C C . LYS A 1 91 ? -4.681 0.342 -4.053 1.00 90.69 91 LYS A C 1
ATOM 689 O O . LYS A 1 91 ? -3.846 -0.257 -3.376 1.00 90.69 91 LYS A O 1
ATOM 694 N N . LEU A 1 92 ? -4.591 1.627 -4.400 1.00 90.12 92 LEU A N 1
ATOM 695 C CA . LEU A 1 92 ? -3.457 2.518 -4.119 1.00 90.12 92 LEU A CA 1
ATOM 696 C C . LEU A 1 92 ? -3.570 3.250 -2.773 1.00 90.12 92 LE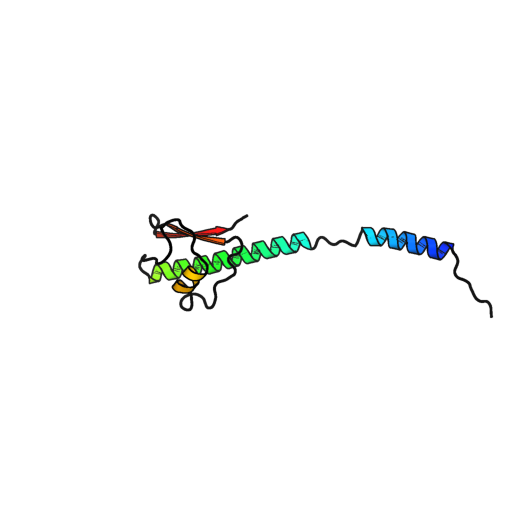U A C 1
ATOM 698 O O . LEU A 1 92 ? -2.918 4.268 -2.569 1.00 90.12 92 LEU A O 1
ATOM 702 N N . ASP A 1 93 ? -4.430 2.786 -1.868 1.00 89.81 93 ASP A N 1
ATOM 703 C CA . ASP A 1 93 ? -4.691 3.488 -0.611 1.00 89.81 93 ASP A CA 1
ATOM 704 C C . ASP A 1 93 ? -3.419 3.585 0.243 1.00 89.81 93 ASP A C 1
ATOM 706 O O . ASP A 1 93 ? -2.835 2.568 0.623 1.00 89.81 93 ASP A O 1
ATOM 710 N N . GLY A 1 94 ? -2.956 4.815 0.477 1.00 89.88 94 GLY A N 1
ATOM 711 C CA . GLY A 1 94 ? -1.672 5.101 1.112 1.00 89.88 94 GLY A CA 1
ATOM 712 C C . GLY A 1 94 ? -0.458 4.549 0.355 1.00 89.88 94 GLY A C 1
ATOM 713 O O . GLY A 1 94 ? 0.543 4.251 0.996 1.00 89.88 94 GLY A O 1
ATOM 714 N N . ILE A 1 95 ? -0.531 4.352 -0.967 1.00 94.31 95 ILE A N 1
ATOM 715 C CA . ILE A 1 95 ? 0.591 3.929 -1.8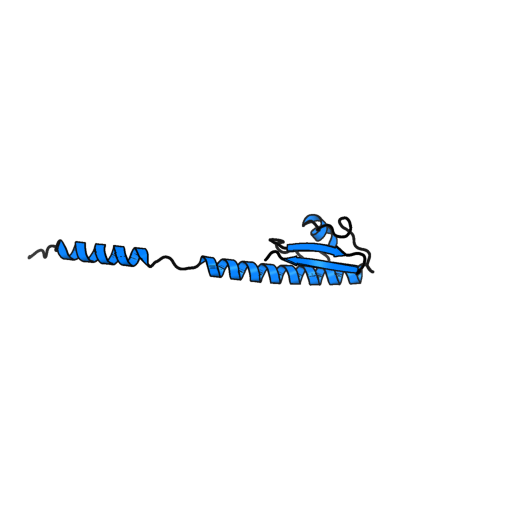19 1.00 94.31 95 ILE A CA 1
ATOM 716 C C . ILE A 1 95 ? 0.870 5.030 -2.839 1.00 94.31 95 ILE A C 1
ATOM 718 O O . ILE A 1 95 ? 0.037 5.329 -3.693 1.00 94.31 95 ILE A O 1
ATOM 722 N N . ALA A 1 96 ? 2.077 5.585 -2.800 1.00 94.69 96 ALA A N 1
ATOM 723 C CA . ALA A 1 96 ? 2.583 6.481 -3.830 1.00 94.69 96 ALA A CA 1
ATOM 724 C C . ALA A 1 96 ? 3.712 5.802 -4.607 1.00 94.69 96 ALA A C 1
ATOM 726 O O . ALA A 1 96 ? 4.580 5.137 -4.039 1.00 94.69 96 ALA A O 1
ATOM 727 N N . ILE A 1 97 ? 3.686 5.972 -5.925 1.00 95.56 97 ILE A N 1
ATOM 728 C CA . ILE A 1 97 ? 4.690 5.441 -6.843 1.00 95.56 97 ILE A CA 1
ATOM 729 C C . ILE A 1 97 ? 5.322 6.623 -7.549 1.00 95.56 97 ILE A C 1
ATOM 731 O O . ILE A 1 97 ? 4.607 7.397 -8.175 1.00 95.56 97 ILE A O 1
ATOM 735 N N . THR A 1 98 ? 6.639 6.744 -7.483 1.00 94.94 98 THR A N 1
ATOM 736 C CA . THR A 1 98 ? 7.410 7.720 -8.256 1.00 94.94 98 THR A CA 1
ATOM 737 C C . THR A 1 98 ? 8.464 6.997 -9.083 1.00 94.94 98 THR A C 1
ATOM 739 O O . THR A 1 98 ? 8.836 5.857 -8.797 1.00 94.94 98 THR A O 1
ATOM 742 N N . TYR A 1 99 ? 8.948 7.658 -10.127 1.00 94.56 99 TYR A N 1
ATOM 743 C CA . TYR A 1 99 ? 10.093 7.191 -10.897 1.00 94.56 99 TYR A CA 1
ATOM 744 C C . TYR A 1 99 ? 11.299 8.080 -10.598 1.00 94.56 99 TYR A C 1
ATOM 746 O O . TYR A 1 99 ? 11.150 9.302 -10.548 1.00 94.56 99 TYR A O 1
ATOM 754 N N . ASP A 1 100 ? 12.464 7.466 -10.378 1.00 93.38 100 ASP A N 1
ATOM 755 C CA . ASP A 1 100 ? 13.755 8.145 -10.272 1.00 93.38 100 ASP A CA 1
ATOM 756 C C . ASP A 1 100 ? 14.616 7.810 -11.492 1.00 93.38 100 ASP A C 1
ATOM 758 O O . ASP A 1 100 ? 15.181 6.720 -11.612 1.00 93.38 100 ASP A O 1
ATOM 762 N N . SER A 1 101 ? 14.745 8.784 -12.389 1.00 89.88 101 SER A N 1
ATOM 763 C CA . SER A 1 101 ? 15.524 8.682 -13.618 1.00 89.88 101 SER A CA 1
ATOM 764 C C . SER A 1 101 ? 17.036 8.653 -13.390 1.00 89.88 101 SER A C 1
ATOM 766 O O . SER A 1 101 ? 17.771 8.314 -14.313 1.00 89.88 101 SER A O 1
ATOM 768 N N . LYS A 1 102 ? 17.539 9.054 -12.213 1.00 90.44 102 LYS A N 1
ATOM 769 C CA . LYS A 1 102 ? 18.981 8.992 -11.908 1.00 90.44 102 LYS A CA 1
ATOM 770 C C . LYS A 1 102 ? 19.409 7.567 -11.609 1.00 90.44 102 LYS A C 1
ATOM 772 O O . LYS A 1 102 ? 20.453 7.128 -12.078 1.00 90.44 102 LYS A O 1
ATOM 777 N N . ASP A 1 103 ? 18.579 6.879 -10.836 1.00 90.69 103 ASP A N 1
ATOM 778 C CA . ASP A 1 103 ? 18.813 5.502 -10.417 1.00 90.69 103 ASP A CA 1
ATOM 779 C C . ASP A 1 103 ? 18.112 4.484 -11.333 1.00 90.69 103 ASP A C 1
ATOM 781 O O . ASP A 1 103 ? 18.234 3.284 -11.094 1.00 90.69 103 ASP A O 1
ATOM 785 N N . ASN A 1 104 ? 17.385 4.958 -12.357 1.00 91.31 104 ASN A N 1
ATOM 786 C CA . ASN A 1 104 ? 16.561 4.165 -13.272 1.00 91.31 104 ASN A CA 1
ATOM 787 C C . ASN A 1 104 ? 15.714 3.146 -12.499 1.00 91.31 104 ASN A C 1
ATOM 789 O O . ASN A 1 104 ? 15.888 1.938 -12.646 1.00 91.31 104 ASN A O 1
ATOM 793 N N . ARG A 1 105 ? 14.870 3.626 -11.579 1.00 92.81 105 ARG A N 1
ATOM 794 C CA . ARG A 1 105 ? 14.052 2.749 -10.730 1.00 92.81 105 ARG A CA 1
ATOM 795 C C . ARG A 1 105 ? 12.748 3.396 -10.307 1.00 92.81 105 ARG A C 1
ATOM 797 O O . ARG A 1 105 ? 12.679 4.600 -10.068 1.00 92.81 105 ARG A O 1
ATOM 804 N N . PHE A 1 106 ? 11.738 2.558 -10.116 1.00 94.19 106 PHE A N 1
ATOM 805 C CA . PHE A 1 106 ? 10.520 2.954 -9.427 1.00 94.19 106 PHE A CA 1
ATOM 806 C C . PHE A 1 106 ? 10.708 2.901 -7.914 1.00 94.19 106 PHE A C 1
ATOM 808 O O . PHE A 1 106 ? 11.262 1.946 -7.357 1.00 94.19 106 PHE A O 1
ATOM 815 N N . ILE A 1 107 ? 10.209 3.932 -7.247 1.00 94.44 107 ILE A N 1
ATOM 816 C CA . ILE A 1 107 ? 10.163 4.047 -5.797 1.00 94.44 107 ILE A CA 1
ATOM 817 C C . ILE A 1 107 ? 8.699 3.913 -5.393 1.00 94.44 107 ILE A C 1
ATOM 819 O O . ILE A 1 107 ? 7.856 4.709 -5.797 1.00 94.44 107 ILE A O 1
ATOM 823 N N . VAL A 1 108 ? 8.406 2.889 -4.596 1.00 94.56 108 VAL A N 1
ATOM 824 C CA . VAL A 1 108 ? 7.078 2.665 -4.020 1.00 94.56 108 VAL A CA 1
ATOM 825 C C . VAL A 1 108 ? 7.152 3.017 -2.543 1.00 94.56 108 VAL A C 1
ATOM 827 O O . VAL A 1 108 ? 7.923 2.409 -1.799 1.00 94.56 108 VAL A O 1
ATOM 830 N N . THR A 1 109 ? 6.376 4.009 -2.127 1.00 92.69 109 THR A N 1
ATOM 831 C CA . THR A 1 109 ? 6.277 4.450 -0.734 1.00 92.69 109 THR A CA 1
ATOM 832 C C . THR A 1 109 ? 4.881 4.175 -0.215 1.00 92.69 109 THR A C 1
ATOM 834 O O . THR A 1 109 ? 3.901 4.512 -0.877 1.00 92.69 109 THR A O 1
ATOM 837 N N . THR A 1 110 ? 4.798 3.596 0.975 1.00 90.06 110 THR A N 1
ATOM 838 C CA . THR A 1 110 ? 3.541 3.431 1.700 1.00 90.06 110 THR A CA 1
ATOM 839 C C . THR A 1 110 ? 3.467 4.445 2.833 1.00 90.06 110 THR A C 1
ATOM 841 O O . THR A 1 110 ? 4.448 4.609 3.563 1.00 90.06 110 THR A O 1
ATOM 844 N N . ASP A 1 111 ? 2.320 5.092 3.007 1.00 81.06 111 ASP A N 1
ATOM 845 C CA . ASP A 1 111 ? 2.034 5.847 4.224 1.00 81.06 111 ASP A CA 1
ATOM 846 C C . ASP A 1 111 ? 2.050 4.881 5.417 1.00 81.06 111 ASP A C 1
ATOM 848 O O . ASP A 1 111 ? 1.652 3.721 5.284 1.00 81.06 111 ASP A O 1
ATOM 852 N N . ASN A 1 112 ? 2.561 5.339 6.561 1.00 57.19 112 ASN A N 1
ATOM 853 C CA . ASN A 1 112 ? 2.602 4.550 7.793 1.00 57.19 112 ASN A CA 1
ATOM 854 C C . ASN A 1 112 ? 1.239 4.623 8.485 1.00 57.19 112 ASN A C 1
ATOM 856 O O . ASN A 1 112 ? 0.894 5.737 8.939 1.00 57.19 112 ASN A O 1
#